Protein AF-A0A0D8L6Z7-F1 (afdb_monomer)

Organism: Morganella morganii (NCBI:txid582)

Solvent-accessible surface area (backbone atoms only — not comparable to full-atom values): 4286 Å² total; per-residue (Å²): 136,88,86,87,73,87,76,79,81,76,79,78,66,66,75,75,62,50,82,76,82,82,79,86,79,67,90,86,65,50,74,68,55,49,54,53,51,48,54,51,50,53,52,50,51,52,49,50,53,50,52,36,50,53,53,51,54,51,48,53,60,58,73,74,107

InterPro domains:
  IPR058979 LysC-like [PF23793] (6-61)

Secondary structure (DSSP, 8-state):
-PPP-PPPPPPPPGGGGSPPPPPPPPSS--HHHHHHHHHHHHHHHHHHHHHHHHHHHHHHHHHT-

Foldseek 3Di:
DDDDDDDQDDADPCVLLDDQDDDDDDPDADPVNVVVSVVVVVVSNVVSVVSNVVSVVVRVVSVVD

Sequence (65 aa):
QTEYVPAPAVPIPPQLTADCEQVEIPDDLTFGGAVELLADAMKYIANCNHDKRAIREIEQQRLAK

Radius of gyration: 19.77 Å; Cα contacts (8 Å, |Δi|>4): 15; chains: 1; bounding box: 51×17×54 Å

pLDDT: mean 92.98, std 6.4, range [60.41, 98.12]

Structure (mmCIF, N/CA/C/O backbone):
data_AF-A0A0D8L6Z7-F1
#
_entry.id   AF-A0A0D8L6Z7-F1
#
loop_
_atom_site.group_PDB
_atom_site.id
_atom_site.type_symbol
_atom_site.label_atom_id
_atom_site.label_alt_id
_atom_site.label_comp_id
_atom_site.label_asym_id
_atom_site.label_entity_id
_atom_site.label_seq_id
_atom_site.pdbx_PDB_ins_code
_atom_site.Cartn_x
_atom_site.Cartn_y
_atom_site.Cartn_z
_atom_site.occupancy
_atom_site.B_iso_or_equiv
_atom_site.auth_seq_id
_atom_site.auth_comp_id
_atom_site.auth_asym_id
_atom_site.auth_atom_id
_atom_site.pdbx_PDB_model_num
ATOM 1 N N . GLN A 1 1 ? -35.947 -8.603 30.876 1.00 75.38 1 GLN A N 1
ATOM 2 C CA . GLN A 1 1 ? -35.033 -7.466 30.651 1.00 75.38 1 GLN A CA 1
ATOM 3 C C . GLN A 1 1 ? -33.864 -8.007 29.844 1.00 75.38 1 GLN A C 1
ATOM 5 O O . GLN A 1 1 ? -33.410 -9.096 30.166 1.00 75.38 1 GLN A O 1
ATOM 10 N N . THR A 1 2 ? -33.460 -7.344 28.766 1.00 85.44 2 THR A N 1
ATOM 11 C CA . THR A 1 2 ? -32.324 -7.765 27.933 1.00 85.44 2 THR A CA 1
ATOM 12 C C . THR A 1 2 ? -31.094 -6.967 28.345 1.00 85.44 2 THR A C 1
ATOM 14 O O . THR A 1 2 ? -31.119 -5.740 28.306 1.00 85.44 2 THR A O 1
ATOM 17 N N . GLU A 1 3 ? -30.046 -7.665 28.770 1.00 86.00 3 GLU A N 1
ATOM 18 C CA . GLU A 1 3 ? -28.742 -7.086 29.083 1.00 86.00 3 GLU A CA 1
ATOM 19 C C . GLU A 1 3 ? -27.854 -7.191 27.841 1.00 86.00 3 GLU A C 1
ATOM 21 O O . GLU A 1 3 ? -27.722 -8.266 27.253 1.00 86.00 3 GLU A O 1
ATOM 26 N N . TYR A 1 4 ? -27.282 -6.068 27.415 1.00 86.44 4 TYR A N 1
ATOM 27 C CA . TYR A 1 4 ? -26.331 -6.033 26.310 1.00 86.44 4 TYR A CA 1
ATOM 28 C C . TYR A 1 4 ? -24.921 -5.945 26.878 1.00 86.44 4 TYR A C 1
ATOM 30 O O . TYR A 1 4 ? -24.605 -5.013 27.616 1.00 86.44 4 TYR A O 1
ATOM 38 N N . VAL A 1 5 ? -24.078 -6.901 26.498 1.00 87.38 5 VAL A N 1
ATOM 39 C CA . VAL A 1 5 ? -22.649 -6.913 26.819 1.00 87.38 5 VAL A CA 1
ATOM 40 C C . VAL A 1 5 ? -21.819 -6.545 25.585 1.00 87.38 5 VAL A C 1
ATOM 42 O O . VAL A 1 5 ? -22.224 -6.869 24.464 1.00 87.38 5 VAL A O 1
ATOM 45 N N . PRO A 1 6 ? -20.665 -5.874 25.758 1.00 83.19 6 PRO A N 1
ATOM 46 C CA . PRO A 1 6 ? -19.751 -5.592 24.657 1.00 83.19 6 PRO A CA 1
ATOM 47 C C . PRO A 1 6 ? -19.288 -6.885 23.984 1.00 83.19 6 PRO A C 1
ATOM 49 O O . PRO A 1 6 ? -18.883 -7.836 24.654 1.00 83.19 6 PRO A O 1
ATOM 52 N N . ALA A 1 7 ? -19.337 -6.918 22.653 1.00 84.56 7 ALA A N 1
ATOM 53 C CA . ALA A 1 7 ? -18.794 -8.034 21.895 1.00 84.56 7 ALA A CA 1
ATOM 54 C C . ALA A 1 7 ? -17.256 -8.049 21.997 1.00 84.56 7 ALA A C 1
ATOM 56 O O . ALA A 1 7 ? -16.639 -6.979 21.988 1.00 84.56 7 ALA A O 1
ATOM 57 N N . PRO A 1 8 ? -16.623 -9.234 22.051 1.00 84.50 8 PRO A N 1
ATOM 58 C CA . PRO A 1 8 ? -15.171 -9.333 22.006 1.00 84.50 8 PRO A CA 1
ATOM 59 C C . PRO A 1 8 ? -14.631 -8.761 20.689 1.00 84.50 8 PRO A C 1
ATOM 61 O O . PRO A 1 8 ? -15.231 -8.936 19.624 1.00 84.50 8 PRO A O 1
ATOM 64 N N . ALA A 1 9 ? -13.482 -8.086 20.752 1.00 85.75 9 ALA A N 1
ATOM 65 C CA . ALA A 1 9 ? -12.809 -7.581 19.563 1.00 85.75 9 ALA A CA 1
ATOM 66 C C . ALA A 1 9 ? -12.372 -8.748 18.661 1.00 85.75 9 ALA A C 1
ATOM 68 O O . ALA A 1 9 ? -11.589 -9.607 19.062 1.00 85.75 9 ALA A O 1
ATOM 69 N N . VAL A 1 10 ? -12.880 -8.776 17.426 1.00 90.56 10 VAL A N 1
ATOM 70 C CA . VAL A 1 10 ? -12.450 -9.743 16.405 1.00 90.56 10 VAL A CA 1
ATOM 71 C C . VAL A 1 10 ? -11.137 -9.259 15.787 1.00 90.56 10 VAL A C 1
ATOM 73 O O . VAL A 1 10 ? -11.109 -8.108 15.336 1.00 90.56 10 VAL A O 1
ATOM 76 N N . PRO A 1 11 ? -10.078 -10.082 15.714 1.00 91.44 11 PRO A N 1
ATOM 77 C CA . PRO A 1 11 ? -8.808 -9.647 15.144 1.00 91.44 11 PRO A CA 1
ATOM 78 C C . PRO A 1 11 ? -8.934 -9.141 13.705 1.00 91.44 11 PRO A C 1
ATOM 80 O O . PRO A 1 11 ? -9.746 -9.659 12.932 1.00 91.44 11 PRO A O 1
ATOM 83 N N . ILE A 1 12 ? -8.138 -8.134 13.331 1.00 94.31 12 ILE A N 1
ATOM 84 C CA . ILE A 1 12 ? -8.046 -7.718 11.922 1.00 94.31 12 ILE A CA 1
ATOM 85 C C . ILE A 1 12 ? -7.534 -8.899 11.075 1.00 94.31 12 ILE A C 1
ATOM 87 O O . ILE A 1 12 ? -6.573 -9.562 11.476 1.00 94.31 12 ILE A O 1
ATOM 91 N N . PRO A 1 13 ? -8.129 -9.162 9.891 1.00 95.81 13 PRO A N 1
ATOM 92 C CA . PRO A 1 13 ? -7.661 -10.214 8.998 1.00 95.81 13 PRO A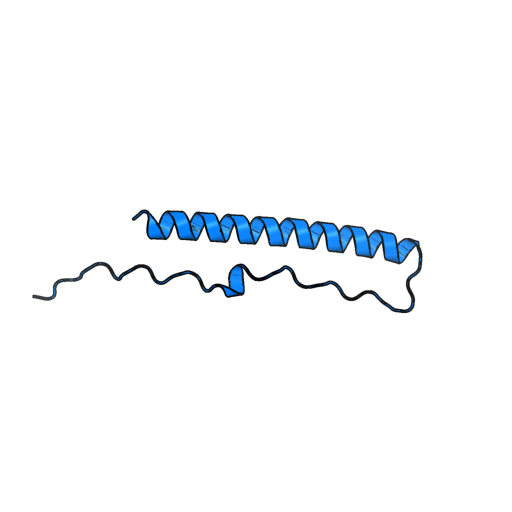 CA 1
ATOM 93 C C . PRO A 1 13 ? -6.164 -10.084 8.672 1.00 95.81 13 PRO A C 1
ATOM 95 O O . PRO A 1 13 ? -5.733 -9.024 8.2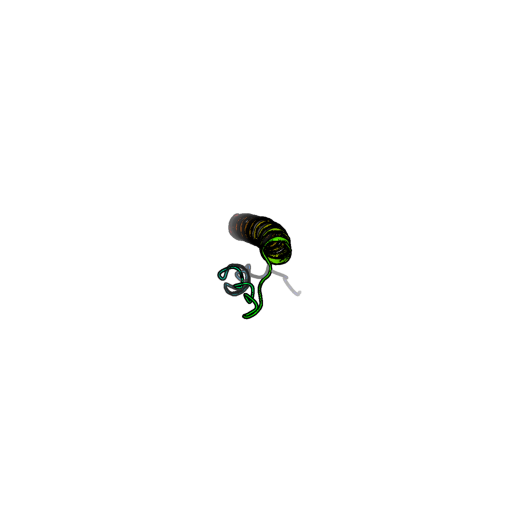04 1.00 95.81 13 PRO A O 1
ATOM 98 N N . PRO A 1 14 ? -5.361 -11.151 8.844 1.00 93.19 14 PRO A N 1
ATOM 99 C CA . PRO A 1 14 ? -3.914 -11.083 8.642 1.00 93.19 14 PRO A CA 1
ATOM 100 C C . PRO A 1 14 ? -3.534 -10.737 7.196 1.00 93.19 14 PRO A C 1
ATOM 102 O O . PRO A 1 14 ? -2.476 -10.151 6.967 1.00 93.19 14 PRO A O 1
ATOM 105 N N . GLN A 1 15 ? -4.418 -11.025 6.231 1.00 94.56 15 GLN A N 1
ATOM 106 C CA . GLN A 1 15 ? -4.239 -10.702 4.813 1.00 94.56 15 GLN A CA 1
ATOM 107 C C . GLN A 1 15 ? -4.048 -9.200 4.569 1.00 94.56 15 GLN A C 1
ATOM 109 O O . GLN A 1 15 ? -3.342 -8.826 3.641 1.00 94.56 15 GLN A O 1
ATOM 114 N N . LEU A 1 16 ? -4.594 -8.335 5.430 1.00 95.12 16 LEU A N 1
ATOM 115 C CA . LEU A 1 16 ? -4.415 -6.881 5.330 1.00 95.12 16 LEU A CA 1
ATOM 116 C C . LEU A 1 16 ? -2.999 -6.418 5.698 1.00 95.12 16 LEU A C 1
ATOM 118 O O . LEU A 1 16 ? -2.631 -5.274 5.453 1.00 95.12 16 LEU A O 1
ATOM 122 N N . THR A 1 17 ? -2.190 -7.304 6.278 1.00 95.38 17 THR A N 1
ATOM 123 C CA . THR A 1 17 ? -0.782 -7.044 6.601 1.00 95.38 17 THR A CA 1
ATOM 124 C C . THR A 1 17 ? 0.187 -7.962 5.860 1.00 95.38 17 THR A C 1
ATOM 126 O O . THR A 1 17 ? 1.378 -7.950 6.176 1.00 95.38 17 THR A O 1
ATOM 129 N N . ALA A 1 18 ? -0.310 -8.725 4.877 1.00 95.12 18 ALA A N 1
ATOM 130 C CA . ALA A 1 18 ? 0.506 -9.544 3.981 1.00 95.12 18 ALA A CA 1
ATOM 131 C C . ALA A 1 18 ? 1.515 -8.684 3.206 1.00 95.12 18 ALA A C 1
ATOM 133 O O . ALA A 1 18 ? 1.405 -7.463 3.214 1.00 95.12 18 ALA A O 1
ATOM 134 N N . ASP A 1 19 ? 2.511 -9.285 2.556 1.00 93.19 19 ASP A N 1
ATOM 135 C CA . ASP A 1 19 ? 3.541 -8.548 1.813 1.00 93.19 19 ASP A CA 1
ATOM 136 C C . ASP A 1 19 ? 2.968 -7.672 0.687 1.00 93.19 19 ASP A C 1
ATOM 138 O O . ASP A 1 19 ? 1.859 -7.889 0.209 1.00 93.19 19 ASP A O 1
ATOM 142 N N . CYS A 1 20 ? 3.694 -6.599 0.340 1.00 92.94 20 CYS A N 1
ATOM 143 C CA . CYS A 1 20 ? 3.266 -5.716 -0.748 1.00 92.94 20 CYS A CA 1
ATOM 144 C C . CYS A 1 20 ? 3.383 -6.483 -2.061 1.00 92.94 20 CYS A C 1
ATOM 146 O O . CYS A 1 20 ? 4.360 -7.209 -2.251 1.00 92.94 20 CYS A O 1
ATOM 148 N N . GLU A 1 21 ? 2.403 -6.320 -2.943 1.00 91.50 21 GLU A N 1
ATOM 149 C CA . GLU A 1 21 ? 2.399 -7.029 -4.214 1.00 91.50 21 GLU A CA 1
ATOM 150 C C . GLU A 1 21 ? 3.601 -6.609 -5.063 1.00 91.50 21 GLU A C 1
ATOM 152 O O . GLU A 1 21 ? 4.042 -5.455 -5.039 1.00 91.50 21 GLU A O 1
ATOM 157 N N . GLN A 1 22 ? 4.175 -7.574 -5.774 1.00 89.12 22 GLN A N 1
ATOM 158 C CA . GLN A 1 22 ? 5.275 -7.296 -6.682 1.00 89.12 22 GLN A CA 1
ATOM 159 C C . GLN A 1 22 ? 4.727 -6.636 -7.943 1.00 89.12 22 GLN A C 1
ATOM 161 O O . GLN A 1 22 ? 3.720 -7.070 -8.493 1.00 89.12 22 GLN A O 1
ATOM 166 N N . VAL A 1 23 ? 5.403 -5.587 -8.401 1.00 89.81 23 VAL A N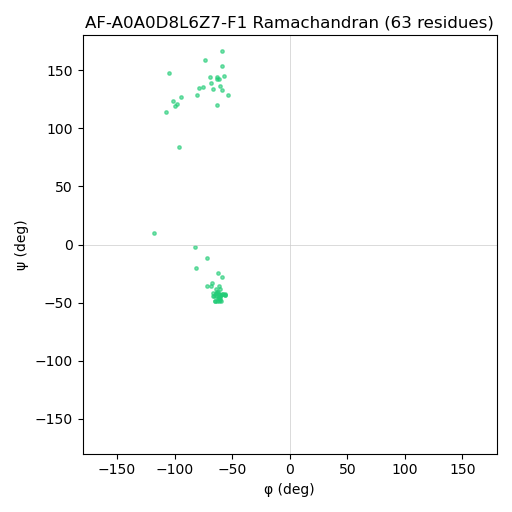 1
ATOM 167 C CA . VAL A 1 23 ? 5.063 -4.935 -9.667 1.00 89.81 23 VAL A CA 1
ATOM 168 C C . VAL A 1 23 ? 5.625 -5.772 -10.813 1.00 89.81 23 VAL A C 1
ATOM 170 O O . VAL A 1 23 ? 6.777 -6.207 -10.753 1.00 89.81 23 VAL A O 1
ATOM 173 N N . GLU A 1 24 ? 4.826 -5.993 -11.855 1.00 92.69 24 GLU A N 1
ATOM 174 C CA . GLU A 1 24 ? 5.285 -6.670 -13.067 1.00 92.69 24 GLU A CA 1
A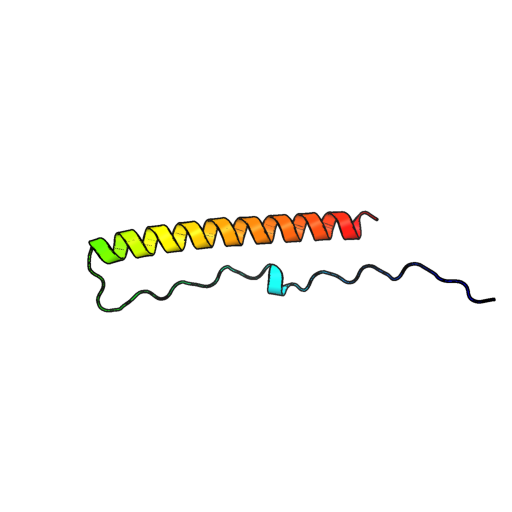TOM 175 C C . GLU A 1 24 ? 6.320 -5.813 -13.806 1.00 92.69 24 GLU A C 1
ATOM 177 O O . GLU A 1 24 ? 6.136 -4.610 -14.002 1.00 92.69 24 GLU A O 1
ATOM 182 N 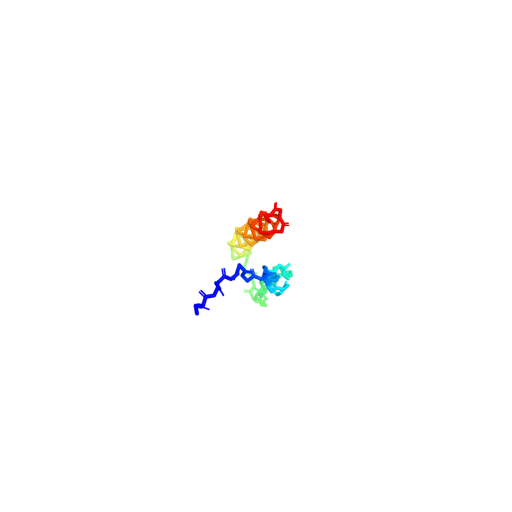N . ILE A 1 25 ? 7.422 -6.442 -14.220 1.00 93.50 25 ILE A N 1
ATOM 183 C CA . ILE A 1 25 ? 8.466 -5.795 -15.015 1.00 93.50 25 ILE A CA 1
ATOM 184 C C . ILE A 1 25 ? 8.245 -6.195 -16.479 1.00 93.50 25 ILE A C 1
ATOM 186 O O . ILE A 1 25 ? 8.306 -7.389 -16.773 1.00 93.50 25 ILE A O 1
ATOM 190 N N . PRO A 1 26 ? 8.000 -5.241 -17.394 1.00 94.25 26 PRO A N 1
ATOM 191 C CA . PRO A 1 26 ? 7.857 -5.540 -18.816 1.00 94.25 26 PRO A CA 1
ATOM 192 C C . PRO A 1 26 ? 9.146 -6.110 -19.421 1.00 94.25 26 PRO A C 1
ATOM 194 O O . PRO A 1 26 ? 10.236 -5.641 -19.091 1.00 94.25 26 PRO A O 1
ATOM 197 N N . ASP A 1 27 ? 9.014 -7.053 -20.359 1.00 94.50 27 ASP A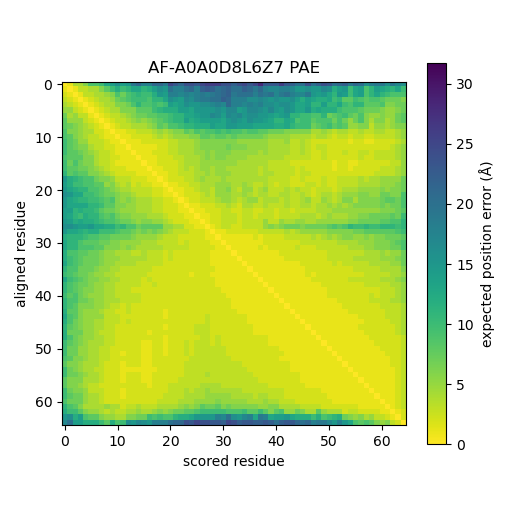 N 1
ATOM 198 C CA . ASP A 1 27 ? 10.154 -7.630 -21.091 1.00 94.50 27 ASP A CA 1
ATOM 199 C C . ASP A 1 27 ? 10.889 -6.573 -21.937 1.00 94.50 27 ASP A C 1
ATOM 201 O O . ASP A 1 27 ? 12.120 -6.517 -21.957 1.00 94.50 27 ASP A O 1
ATOM 205 N N . ASP A 1 28 ? 10.133 -5.681 -22.585 1.00 93.88 28 ASP A N 1
ATOM 206 C CA . ASP A 1 28 ? 10.662 -4.571 -23.377 1.00 93.88 28 ASP A CA 1
ATOM 207 C C . ASP A 1 28 ? 10.692 -3.281 -22.545 1.00 93.88 28 ASP A C 1
ATOM 209 O O . ASP A 1 28 ? 9.783 -2.448 -22.598 1.00 93.88 28 ASP A O 1
ATOM 213 N N . LEU A 1 29 ? 11.758 -3.101 -21.762 1.00 96.06 29 LEU A N 1
ATOM 214 C CA . LEU A 1 29 ? 11.920 -1.936 -20.894 1.00 96.06 29 LEU A CA 1
ATOM 215 C C . LEU A 1 29 ? 12.981 -0.966 -21.431 1.00 96.06 29 LEU A C 1
ATOM 217 O O . LEU A 1 29 ? 14.178 -1.254 -21.451 1.00 96.06 29 LEU A O 1
ATOM 221 N N . THR A 1 30 ? 12.550 0.233 -21.832 1.00 97.69 30 THR A N 1
ATOM 222 C CA . THR A 1 30 ? 13.484 1.332 -22.131 1.00 97.69 30 THR A CA 1
ATOM 223 C C . THR A 1 30 ? 14.064 1.909 -20.840 1.00 97.69 30 THR A C 1
ATOM 225 O O . THR A 1 30 ? 13.451 1.816 -19.778 1.00 97.69 30 THR A O 1
ATOM 228 N N . PHE A 1 31 ? 15.214 2.586 -20.917 1.00 96.81 31 PHE A N 1
ATOM 229 C CA . PHE A 1 31 ? 15.786 3.260 -19.745 1.00 96.81 31 PHE A CA 1
ATOM 230 C C . PHE A 1 31 ? 14.813 4.272 -19.113 1.00 96.81 31 PHE A C 1
ATOM 232 O O . PHE A 1 31 ? 14.664 4.297 -17.896 1.00 96.81 31 PHE A O 1
ATOM 239 N N . GLY A 1 32 ? 14.121 5.076 -19.931 1.00 97.56 32 GLY A N 1
ATOM 240 C CA . GLY A 1 32 ? 13.120 6.030 -19.439 1.00 97.56 32 GLY A CA 1
ATOM 241 C C . GLY A 1 32 ? 11.957 5.330 -18.733 1.00 97.56 32 GLY A C 1
ATOM 242 O O . GLY A 1 32 ? 11.618 5.693 -17.611 1.00 97.56 32 GLY A O 1
ATOM 243 N N . GLY A 1 33 ? 11.433 4.260 -19.338 1.00 97.25 33 GLY A N 1
ATOM 244 C CA . GLY A 1 33 ? 10.382 3.445 -18.726 1.00 97.25 33 GLY A CA 1
ATOM 245 C C . GLY A 1 33 ? 10.822 2.787 -17.415 1.00 97.25 33 GLY A C 1
ATOM 246 O O . GLY A 1 33 ? 10.035 2.711 -16.479 1.00 97.25 33 GLY A O 1
ATOM 247 N N . ALA A 1 34 ? 12.088 2.374 -17.296 1.00 96.69 34 ALA A N 1
ATOM 248 C CA . ALA A 1 34 ? 12.624 1.822 -16.051 1.00 96.69 34 ALA A CA 1
ATOM 249 C C . ALA A 1 34 ? 12.635 2.851 -14.912 1.00 96.69 34 ALA A C 1
ATOM 251 O O . ALA A 1 34 ? 12.355 2.504 -13.765 1.00 96.69 34 ALA A O 1
ATOM 252 N N . VAL A 1 35 ? 12.944 4.114 -15.217 1.00 97.81 35 VAL A N 1
ATOM 253 C CA . VAL A 1 35 ? 12.932 5.199 -14.225 1.00 97.81 35 VAL A CA 1
ATOM 254 C C . VAL A 1 35 ? 11.510 5.473 -13.734 1.00 97.81 35 VAL A C 1
ATOM 256 O O . VAL A 1 35 ? 11.303 5.598 -12.527 1.00 97.81 35 VAL A O 1
ATOM 259 N N . GLU A 1 36 ? 10.535 5.527 -14.643 1.00 97.12 36 GLU A N 1
ATOM 260 C CA . GLU A 1 36 ? 9.118 5.715 -14.299 1.00 97.12 36 GLU A CA 1
ATOM 261 C C . GLU A 1 36 ? 8.584 4.541 -13.468 1.00 97.12 36 GLU A C 1
ATOM 263 O O . GLU A 1 36 ? 8.052 4.752 -12.378 1.00 97.12 36 GLU A O 1
ATOM 268 N N . LEU A 1 37 ? 8.836 3.306 -13.916 1.00 96.50 37 LEU A N 1
ATOM 269 C CA . LEU A 1 37 ? 8.455 2.088 -13.201 1.00 96.50 37 LEU A CA 1
ATOM 270 C C . LEU A 1 37 ? 9.036 2.058 -11.783 1.00 96.50 37 LEU A C 1
ATOM 272 O O . LEU A 1 37 ? 8.339 1.708 -10.831 1.00 96.50 37 LEU A O 1
ATOM 276 N N . LEU A 1 38 ? 10.306 2.442 -11.620 1.00 96.62 38 LEU A N 1
ATOM 277 C CA . LEU A 1 38 ? 10.947 2.468 -10.310 1.00 96.62 38 LEU A CA 1
ATOM 278 C C . LEU A 1 38 ? 10.319 3.529 -9.398 1.00 96.62 38 LEU A C 1
ATOM 280 O O . LEU A 1 38 ? 10.090 3.258 -8.219 1.00 96.62 38 LEU A O 1
ATOM 284 N N . ALA A 1 39 ? 10.015 4.717 -9.926 1.00 97.19 39 ALA A N 1
ATOM 285 C CA . ALA A 1 39 ? 9.360 5.774 -9.161 1.00 97.19 39 ALA A CA 1
ATOM 286 C C . ALA A 1 39 ? 7.968 5.338 -8.670 1.00 97.19 39 ALA A C 1
ATOM 288 O O . ALA A 1 39 ? 7.646 5.507 -7.488 1.00 97.19 39 ALA A O 1
ATOM 289 N N . ASP A 1 40 ? 7.179 4.716 -9.547 1.00 96.12 40 ASP A N 1
ATOM 290 C CA . ASP A 1 40 ? 5.853 4.199 -9.212 1.00 96.12 40 ASP A CA 1
ATOM 291 C C . ASP A 1 40 ? 5.926 3.051 -8.202 1.00 96.12 40 ASP A C 1
ATOM 293 O O . ASP A 1 40 ? 5.212 3.067 -7.193 1.00 96.12 40 ASP A O 1
ATOM 297 N N . ALA A 1 41 ? 6.847 2.103 -8.397 1.00 96.12 41 ALA A N 1
ATOM 298 C CA . ALA A 1 41 ? 7.064 0.998 -7.468 1.00 96.12 41 ALA A CA 1
ATOM 299 C C . ALA A 1 41 ? 7.468 1.501 -6.073 1.00 96.12 41 ALA A C 1
ATOM 301 O O . ALA A 1 41 ? 6.914 1.061 -5.064 1.00 96.12 41 ALA A O 1
ATOM 302 N N . MET A 1 42 ? 8.386 2.470 -5.989 1.00 96.69 42 MET A N 1
ATOM 303 C CA . MET A 1 42 ? 8.800 3.057 -4.711 1.00 96.69 42 MET A CA 1
ATOM 304 C C . MET A 1 42 ? 7.640 3.758 -3.999 1.00 96.69 42 MET A C 1
ATOM 306 O O . MET A 1 42 ? 7.481 3.606 -2.784 1.00 96.69 42 MET A O 1
ATOM 310 N N . LYS A 1 43 ? 6.800 4.491 -4.739 1.00 97.25 43 LYS A N 1
ATOM 311 C CA . LYS A 1 43 ? 5.601 5.137 -4.190 1.00 97.25 43 LYS A CA 1
ATOM 312 C C . LYS A 1 43 ? 4.592 4.109 -3.677 1.00 97.25 43 LYS A C 1
ATOM 314 O O . LYS A 1 43 ? 4.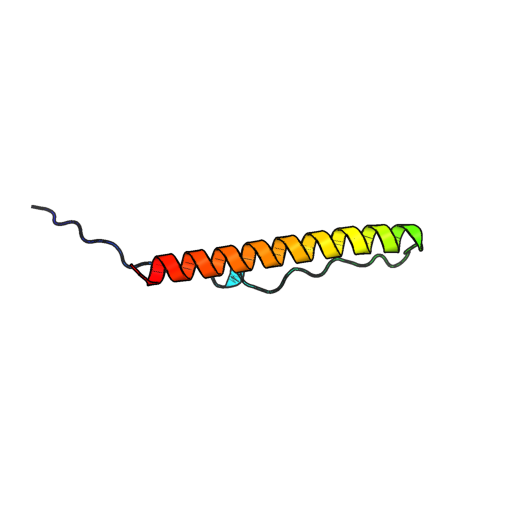067 4.271 -2.575 1.00 97.25 43 LYS A O 1
ATOM 319 N N . TYR A 1 44 ? 4.345 3.047 -4.442 1.00 97.00 44 TYR A N 1
ATOM 320 C CA . TYR A 1 44 ? 3.465 1.953 -4.037 1.00 97.00 44 TYR A CA 1
ATOM 321 C C . TYR A 1 44 ? 3.963 1.277 -2.752 1.00 97.00 44 TYR A C 1
ATOM 323 O O . TYR A 1 44 ? 3.201 1.149 -1.794 1.00 97.00 44 TYR A O 1
ATOM 331 N N . ILE A 1 45 ? 5.253 0.932 -2.679 1.00 97.00 45 ILE A N 1
ATOM 332 C CA . ILE A 1 45 ? 5.867 0.316 -1.492 1.00 97.00 45 ILE A CA 1
ATOM 333 C C . ILE A 1 45 ? 5.744 1.236 -0.272 1.00 97.00 45 ILE A C 1
ATOM 335 O O . ILE A 1 45 ? 5.411 0.772 0.821 1.00 97.00 45 ILE A O 1
ATOM 339 N N . ALA A 1 46 ? 5.988 2.539 -0.438 1.00 97.44 46 ALA A N 1
ATOM 340 C CA . ALA A 1 46 ? 5.867 3.507 0.647 1.00 97.44 46 ALA A CA 1
ATOM 341 C C . ALA A 1 46 ? 4.437 3.560 1.209 1.00 97.44 46 ALA A C 1
ATOM 343 O O . ALA A 1 46 ? 4.256 3.472 2.426 1.00 97.44 46 ALA A O 1
ATOM 344 N N . ASN A 1 47 ? 3.433 3.640 0.332 1.00 97.38 47 ASN A N 1
ATOM 345 C CA . ASN A 1 47 ? 2.023 3.660 0.722 1.00 97.38 47 ASN A CA 1
ATOM 346 C C . ASN A 1 47 ? 1.604 2.345 1.384 1.00 97.38 47 ASN A C 1
ATOM 348 O O . ASN A 1 47 ? 1.083 2.350 2.493 1.00 97.38 47 ASN A O 1
ATOM 352 N N . CYS A 1 48 ? 1.935 1.213 0.768 1.00 97.44 48 CYS A N 1
ATOM 353 C CA . CYS A 1 48 ? 1.637 -0.108 1.305 1.00 97.44 48 CYS A CA 1
ATOM 354 C C . CYS A 1 48 ? 2.228 -0.301 2.718 1.00 97.44 48 CYS A C 1
ATOM 356 O O . CYS A 1 48 ? 1.559 -0.793 3.628 1.00 97.44 48 CYS A O 1
ATOM 358 N N . ASN A 1 49 ? 3.467 0.140 2.952 1.00 97.12 49 ASN A N 1
ATOM 359 C CA . ASN A 1 49 ? 4.082 0.081 4.280 1.00 97.12 49 ASN A CA 1
ATOM 360 C C . ASN A 1 49 ? 3.424 1.034 5.287 1.00 97.12 49 ASN A C 1
ATOM 362 O O . ASN A 1 49 ? 3.318 0.695 6.470 1.00 97.12 49 ASN A O 1
ATOM 366 N N . HIS A 1 50 ? 2.986 2.211 4.836 1.00 98.12 50 HIS A N 1
ATOM 367 C CA . HIS A 1 50 ? 2.225 3.145 5.658 1.00 98.12 50 HIS A CA 1
ATOM 368 C C . HIS A 1 50 ? 0.901 2.523 6.119 1.00 98.12 50 HIS A C 1
ATOM 370 O O . HIS A 1 50 ? 0.627 2.501 7.321 1.00 98.12 50 HIS A O 1
ATOM 376 N N . ASP A 1 51 ? 0.147 1.931 5.194 1.00 97.62 51 ASP A N 1
ATOM 377 C CA . ASP A 1 51 ? -1.142 1.295 5.467 1.00 97.62 51 ASP A CA 1
ATOM 378 C C .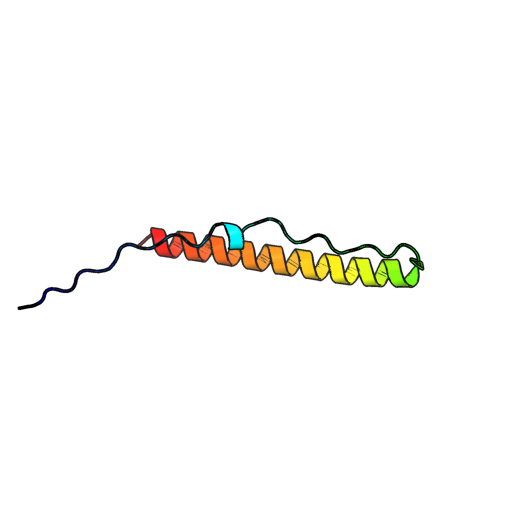 ASP A 1 51 ? -0.990 0.136 6.457 1.00 97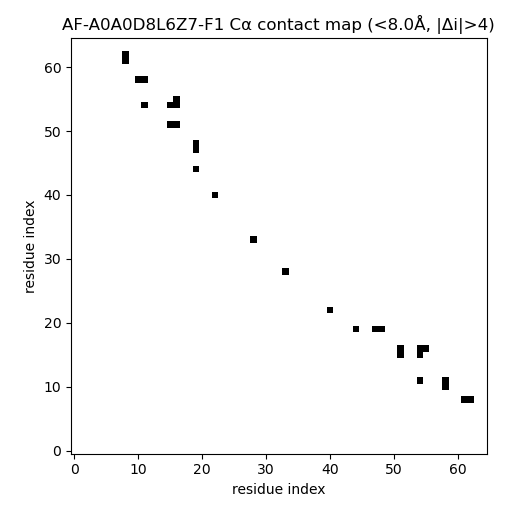.62 51 ASP A C 1
ATOM 380 O O . ASP A 1 51 ? -1.700 0.065 7.461 1.00 97.62 51 ASP A O 1
ATOM 384 N N . LYS A 1 52 ? 0.010 -0.734 6.260 1.00 97.94 52 LYS A N 1
ATOM 385 C CA . LYS A 1 52 ? 0.289 -1.837 7.196 1.00 97.94 52 LYS A CA 1
ATOM 386 C C . LYS A 1 52 ? 0.634 -1.356 8.594 1.00 97.94 52 LYS A C 1
ATOM 388 O O . LYS A 1 52 ? 0.261 -2.003 9.572 1.00 97.94 52 LYS A O 1
ATOM 393 N N . ARG A 1 53 ? 1.384 -0.256 8.711 1.00 97.69 53 ARG A N 1
ATOM 394 C CA . ARG A 1 53 ? 1.697 0.328 10.016 1.00 97.69 53 ARG A CA 1
ATOM 395 C C . ARG A 1 53 ? 0.423 0.830 10.690 1.00 97.69 53 ARG A C 1
ATOM 397 O O . ARG A 1 53 ? 0.182 0.454 11.833 1.00 97.69 53 ARG A O 1
ATOM 404 N N . ALA A 1 54 ? -0.405 1.584 9.970 1.00 98.06 54 ALA A N 1
ATOM 405 C CA . ALA A 1 54 ? -1.678 2.079 10.486 1.00 98.06 54 ALA A CA 1
ATOM 406 C C . ALA A 1 54 ? -2.596 0.928 10.935 1.00 98.06 54 ALA A C 1
ATOM 408 O O . ALA A 1 54 ? -3.167 0.977 12.020 1.00 98.06 54 ALA A O 1
ATOM 409 N N . ILE A 1 55 ? -2.674 -0.157 10.160 1.00 97.88 55 ILE A N 1
ATOM 410 C CA . ILE A 1 55 ? -3.455 -1.349 10.518 1.00 97.88 55 ILE A CA 1
ATOM 411 C C . ILE A 1 55 ? -2.953 -1.986 11.822 1.00 97.88 55 ILE A C 1
ATOM 413 O O . ILE A 1 55 ? -3.758 -2.330 12.687 1.00 97.88 55 ILE A O 1
ATOM 417 N N . ARG A 1 56 ? -1.633 -2.111 12.002 1.00 96.69 56 ARG A N 1
ATOM 418 C CA . ARG A 1 56 ? -1.046 -2.639 13.247 1.00 96.69 56 ARG A CA 1
ATOM 419 C C . ARG A 1 56 ? -1.344 -1.740 14.446 1.00 96.69 56 ARG A C 1
ATOM 421 O O . ARG A 1 56 ? -1.663 -2.254 15.514 1.00 96.69 56 ARG A O 1
ATOM 428 N N . GLU A 1 57 ? -1.264 -0.424 14.274 1.00 97.06 57 GLU A N 1
ATOM 429 C CA . GLU A 1 57 ? -1.600 0.553 15.319 1.00 97.06 57 GLU A CA 1
ATOM 430 C C . GLU A 1 57 ? -3.085 0.472 15.705 1.00 97.06 57 GLU A C 1
ATOM 432 O O . GLU A 1 57 ? -3.412 0.465 16.892 1.00 97.06 57 GLU A O 1
ATOM 437 N N . ILE A 1 58 ? -3.985 0.337 14.724 1.00 95.75 58 ILE A N 1
ATOM 438 C CA . ILE A 1 58 ? -5.420 0.133 14.965 1.00 95.75 58 ILE A CA 1
ATOM 439 C C . ILE A 1 58 ? -5.650 -1.160 15.751 1.00 95.75 58 ILE A C 1
ATOM 441 O O . ILE A 1 58 ? -6.397 -1.151 16.728 1.00 95.75 58 ILE A O 1
ATOM 445 N N . GLU A 1 59 ? -5.011 -2.266 15.366 1.00 95.38 59 GLU A N 1
ATOM 446 C CA . GLU A 1 59 ? -5.169 -3.538 16.075 1.00 95.38 59 GLU A CA 1
ATOM 447 C C . GLU A 1 59 ? -4.693 -3.439 17.530 1.00 95.38 59 GLU A C 1
ATOM 449 O O . GLU A 1 59 ? -5.402 -3.862 18.441 1.00 95.38 59 GLU A O 1
ATOM 454 N N . GLN A 1 60 ? -3.552 -2.789 17.779 1.00 94.12 60 GLN A N 1
ATOM 455 C CA . GLN A 1 60 ? -3.067 -2.530 19.139 1.00 94.12 60 GLN A CA 1
ATOM 456 C C . GLN A 1 60 ? -4.070 -1.713 19.964 1.00 94.12 60 GLN A C 1
ATOM 458 O O . GLN A 1 60 ? -4.329 -2.043 21.119 1.00 94.12 60 GLN A O 1
ATOM 463 N N . GLN A 1 61 ? -4.679 -0.680 19.377 1.00 93.44 61 GLN A N 1
ATOM 464 C CA . GLN A 1 61 ? -5.693 0.137 20.053 1.00 93.44 61 GLN A CA 1
ATOM 465 C C . GLN A 1 61 ? -6.986 -0.636 20.340 1.00 93.44 61 GLN A C 1
ATOM 467 O O . GLN A 1 61 ? -7.646 -0.370 21.345 1.00 93.44 61 GLN A O 1
ATOM 472 N N . ARG A 1 62 ? -7.364 -1.580 19.468 1.00 90.44 62 ARG A N 1
ATOM 473 C CA . ARG A 1 62 ? -8.544 -2.440 19.650 1.00 90.44 62 ARG A CA 1
ATOM 474 C C . ARG A 1 62 ? -8.332 -3.482 20.744 1.00 90.44 62 ARG A C 1
ATOM 476 O O . ARG A 1 62 ? -9.281 -3.771 21.459 1.00 90.44 62 ARG A O 1
ATOM 483 N N . LEU A 1 63 ? -7.115 -4.013 20.873 1.00 86.62 63 LEU A N 1
ATOM 484 C CA . LEU A 1 63 ? -6.748 -5.007 21.889 1.00 86.62 63 LEU A CA 1
ATOM 485 C C . LEU A 1 63 ? -6.427 -4.396 23.263 1.00 86.62 63 LEU A C 1
ATOM 487 O O . LEU A 1 63 ? -6.457 -5.103 24.263 1.00 86.62 63 LEU A O 1
ATOM 491 N N . ALA A 1 64 ? -6.101 -3.102 23.326 1.00 79.81 64 ALA A N 1
ATOM 492 C CA . ALA A 1 64 ? -5.833 -2.388 24.577 1.00 79.81 64 ALA A CA 1
ATOM 493 C C . ALA A 1 64 ? -7.103 -1.905 25.316 1.00 79.81 64 ALA A C 1
ATOM 495 O O . ALA A 1 64 ? -6.981 -1.290 26.378 1.00 79.81 64 ALA A O 1
ATOM 496 N N . LYS A 1 65 ? -8.296 -2.134 24.752 1.00 60.41 65 LYS A N 1
ATOM 497 C CA . LYS A 1 65 ? -9.604 -1.832 25.356 1.00 60.41 65 LYS A CA 1
ATOM 498 C C . LYS A 1 65 ? -10.251 -3.091 25.910 1.00 60.41 65 LYS A C 1
ATOM 500 O O . LYS A 1 65 ? -10.913 -2.959 26.961 1.00 60.41 65 LYS A O 1
#

Mean predicted aligned error: 4.91 Å